Protein AF-A0A7C1PRI9-F1 (afdb_monomer_lite)

Secondary structure (DSSP, 8-state):
------------PPPPHHHHHHHHHHH----HHHHHHHTTS-HHHHHHHHHHHHHHHTTSS-----PPP----

Sequence (73 aa):
MRMNVKNPGPEIRKETIRQEIVSLLQDDTLSAQDISVEVDISEKEVYEHLYHIHRTMNRGDSKMRVIPSECRA

Foldseek 3Di:
DDDDPPDDPDDPDDDDLLVVLVVVVVVDDDDLVRSCVVSVHDSVVSVVSVVVNQVPQVVDPDHDDDDDDDDDD

Radius of gyration: 18.42 Å; chains: 1; bounding box: 49×57×30 Å

pLDDT: mean 85.56, std 13.7, range [42.25, 97.88]

Structure (mmCIF, N/CA/C/O backbone):
data_AF-A0A7C1PRI9-F1
#
_entry.id   AF-A0A7C1PRI9-F1
#
loop_
_atom_site.group_PDB
_atom_site.id
_atom_site.type_symbol
_atom_site.label_atom_id
_atom_site.label_alt_id
_atom_site.label_comp_id
_atom_site.label_asym_id
_atom_site.label_entity_id
_atom_site.label_seq_id
_atom_site.pdbx_PDB_ins_code
_atom_site.Cartn_x
_atom_site.Cartn_y
_atom_site.Cartn_z
_atom_site.occupancy
_atom_site.B_iso_or_equiv
_atom_site.auth_seq_id
_atom_site.auth_comp_id
_atom_site.auth_asym_id
_atom_site.auth_atom_id
_atom_site.pdbx_PDB_model_num
ATOM 1 N N . MET A 1 1 ? 30.747 -44.100 17.404 1.00 42.25 1 MET A N 1
ATOM 2 C CA . MET A 1 1 ? 30.782 -42.862 16.593 1.00 42.25 1 MET A CA 1
ATOM 3 C C . MET A 1 1 ? 29.663 -41.945 17.062 1.00 42.25 1 MET A C 1
ATOM 5 O O . MET A 1 1 ? 28.512 -42.349 17.001 1.00 42.25 1 MET A O 1
ATOM 9 N N . ARG A 1 2 ? 29.983 -40.765 17.607 1.00 49.56 2 ARG A N 1
ATOM 10 C CA . ARG A 1 2 ? 28.985 -39.754 17.991 1.00 49.56 2 ARG A CA 1
ATOM 11 C C . ARG A 1 2 ? 28.778 -38.826 16.797 1.00 49.56 2 ARG A C 1
ATOM 13 O O . ARG A 1 2 ? 29.697 -38.100 16.437 1.00 49.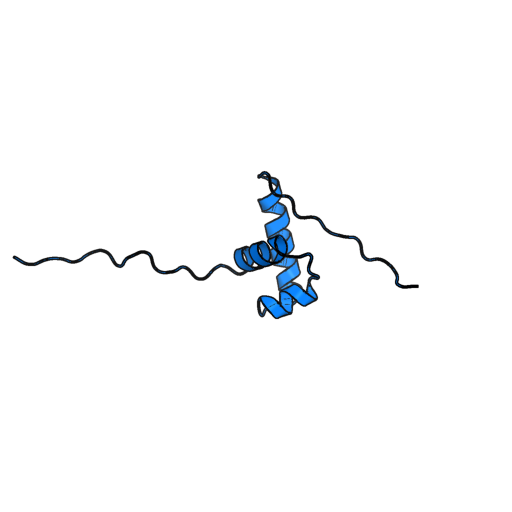56 2 ARG A O 1
ATOM 20 N N . MET A 1 3 ? 27.614 -38.893 16.159 1.00 52.66 3 MET A N 1
ATOM 21 C CA . MET A 1 3 ? 27.241 -37.945 15.111 1.00 52.66 3 MET A CA 1
ATOM 22 C C . MET A 1 3 ? 26.737 -36.667 15.783 1.00 52.66 3 MET A C 1
ATOM 24 O O . MET A 1 3 ? 25.646 -36.641 16.344 1.00 52.66 3 MET A O 1
ATOM 28 N N . ASN A 1 4 ? 27.558 -35.618 15.765 1.00 60.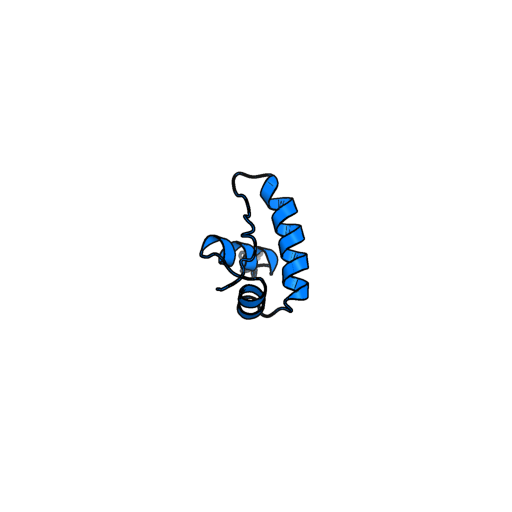28 4 ASN A N 1
ATOM 29 C CA . ASN A 1 4 ? 27.138 -34.275 16.145 1.00 60.28 4 ASN A CA 1
ATOM 30 C C . ASN A 1 4 ? 26.369 -33.668 14.964 1.00 60.28 4 ASN A C 1
ATOM 32 O O . ASN A 1 4 ? 26.976 -33.139 14.034 1.00 60.28 4 ASN A O 1
ATOM 36 N N . VAL A 1 5 ? 25.039 -33.741 14.991 1.00 61.44 5 VAL A N 1
ATOM 37 C CA . VAL A 1 5 ? 24.192 -33.040 14.017 1.00 61.44 5 VAL A CA 1
ATOM 38 C C . VAL A 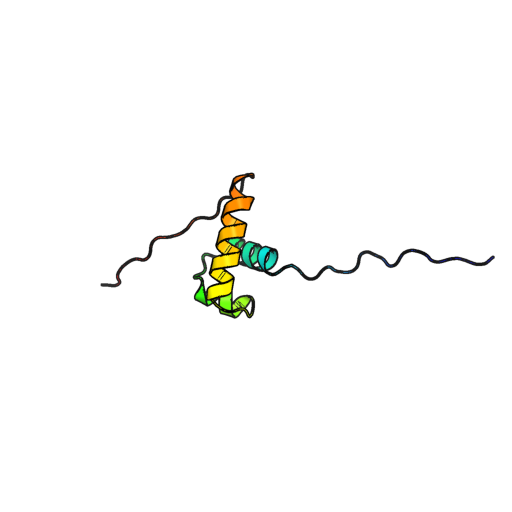1 5 ? 24.143 -31.563 14.411 1.00 61.44 5 VAL A C 1
ATOM 40 O O . VAL A 1 5 ? 23.318 -31.146 15.218 1.00 61.44 5 VAL A O 1
ATOM 43 N N . LYS A 1 6 ? 25.069 -30.762 13.877 1.00 64.75 6 LYS A N 1
ATOM 44 C CA . LYS A 1 6 ? 24.980 -29.297 13.893 1.00 64.75 6 LYS A CA 1
ATOM 45 C C . LYS A 1 6 ? 24.666 -28.808 12.486 1.00 64.75 6 LYS A C 1
ATOM 47 O O . LYS A 1 6 ? 25.596 -28.574 11.727 1.00 64.75 6 LYS A O 1
ATOM 52 N N . ASN A 1 7 ? 23.382 -28.655 12.172 1.00 65.25 7 ASN A N 1
ATOM 53 C CA . ASN A 1 7 ? 22.867 -27.475 11.472 1.00 65.25 7 ASN A CA 1
ATOM 54 C C . ASN A 1 7 ? 21.328 -27.547 11.455 1.00 65.25 7 ASN A C 1
ATOM 56 O O . ASN A 1 7 ? 20.798 -28.387 10.724 1.00 65.25 7 ASN A O 1
ATOM 60 N N . PRO A 1 8 ? 20.578 -26.745 12.235 1.00 62.91 8 PRO A N 1
ATOM 61 C CA . PRO A 1 8 ? 19.178 -26.542 11.889 1.00 62.91 8 PRO A CA 1
ATOM 62 C C . PRO A 1 8 ? 19.159 -25.937 10.477 1.00 62.91 8 PRO A C 1
ATOM 64 O O . PRO A 1 8 ? 19.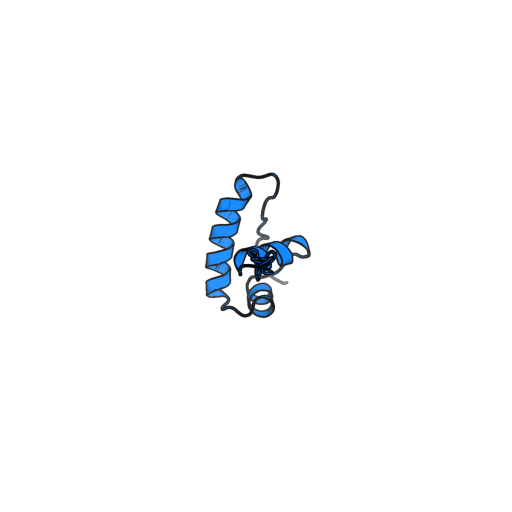910 -25.005 10.189 1.00 62.91 8 PRO A O 1
ATOM 67 N N . GLY A 1 9 ? 18.392 -26.544 9.567 1.00 67.44 9 GLY A N 1
ATOM 68 C CA . GLY A 1 9 ? 18.215 -26.041 8.202 1.00 67.44 9 GLY A CA 1
ATOM 69 C C . GLY A 1 9 ? 17.689 -24.598 8.192 1.00 67.44 9 GLY A C 1
ATOM 70 O O . GLY A 1 9 ? 17.353 -24.067 9.251 1.00 67.44 9 GLY A O 1
ATOM 71 N N . PRO A 1 10 ? 17.625 -23.936 7.024 1.00 68.12 10 PRO A N 1
ATOM 72 C CA . PRO A 1 10 ? 17.213 -22.540 6.960 1.00 68.12 10 PRO A CA 1
ATOM 73 C C . PRO A 1 10 ? 15.810 -22.388 7.557 1.00 68.12 10 PRO A C 1
ATOM 75 O O . PRO A 1 10 ? 14.839 -22.937 7.042 1.00 68.12 10 PRO A O 1
ATOM 78 N N . GLU A 1 11 ? 15.724 -21.673 8.675 1.00 66.06 11 GLU A N 1
ATOM 79 C CA . GLU A 1 11 ? 14.462 -21.293 9.296 1.00 66.06 11 GLU A CA 1
ATOM 80 C C . GLU A 1 11 ? 13.669 -20.462 8.279 1.00 66.06 11 GLU A C 1
ATOM 82 O O . GLU A 1 11 ? 14.210 -19.515 7.697 1.00 66.06 11 GLU A O 1
ATOM 87 N N . ILE A 1 12 ? 12.418 -20.849 8.008 1.00 67.69 12 ILE A N 1
ATOM 88 C CA . ILE A 1 12 ? 11.541 -20.118 7.089 1.00 67.69 12 ILE A CA 1
ATOM 89 C C . ILE A 1 12 ? 11.326 -18.734 7.700 1.00 67.69 12 ILE A C 1
ATOM 91 O O . ILE A 1 12 ? 10.600 -18.579 8.682 1.00 67.69 12 ILE A O 1
ATOM 95 N N . ARG A 1 13 ? 12.015 -17.726 7.162 1.00 66.94 13 ARG A N 1
ATOM 96 C CA . ARG A 1 13 ? 11.884 -16.350 7.633 1.00 66.94 13 ARG A CA 1
ATOM 97 C C . ARG A 1 13 ? 10.501 -15.864 7.234 1.00 66.94 13 ARG A C 1
ATOM 99 O O . ARG A 1 13 ? 10.205 -15.814 6.044 1.00 66.94 13 ARG A O 1
ATOM 106 N N . LYS A 1 14 ? 9.676 -15.505 8.220 1.00 73.31 14 LYS A N 1
ATOM 107 C CA . LYS A 1 14 ? 8.475 -14.711 7.951 1.00 73.31 14 LYS A CA 1
ATOM 108 C C . LYS A 1 14 ? 8.909 -13.440 7.225 1.00 73.31 14 LYS A C 1
ATOM 110 O O . LYS A 1 14 ? 9.920 -12.839 7.607 1.00 73.31 14 LYS A O 1
ATOM 115 N N . GLU A 1 15 ? 8.190 -13.079 6.169 1.00 75.69 15 GLU A N 1
ATOM 116 C CA . GLU A 1 15 ? 8.442 -11.824 5.475 1.00 75.69 15 GLU A CA 1
ATOM 117 C C . GLU A 1 15 ? 8.309 -10.659 6.455 1.00 75.69 15 GLU A C 1
ATOM 119 O O . GLU A 1 15 ? 7.532 -10.687 7.410 1.00 75.69 15 GLU A O 1
ATOM 124 N N . THR A 1 16 ? 9.142 -9.641 6.263 1.00 91.56 16 THR A N 1
ATOM 125 C CA . THR A 1 16 ? 8.948 -8.380 6.981 1.00 91.56 16 THR A CA 1
ATOM 126 C C . THR A 1 16 ? 7.775 -7.630 6.362 1.00 91.56 16 THR A C 1
ATOM 128 O O . THR A 1 16 ? 7.591 -7.708 5.151 1.00 91.56 16 THR A O 1
ATOM 131 N N . ILE A 1 17 ? 7.082 -6.800 7.143 1.00 94.62 17 ILE A N 1
ATOM 132 C CA . ILE A 1 17 ? 5.976 -5.954 6.655 1.00 94.62 17 ILE A CA 1
ATOM 133 C C . ILE A 1 17 ? 6.330 -5.210 5.355 1.00 94.62 17 ILE A C 1
ATOM 135 O O . ILE A 1 17 ? 5.544 -5.150 4.421 1.00 94.62 17 ILE A O 1
ATOM 139 N N . ARG A 1 18 ? 7.559 -4.686 5.226 1.00 93.00 18 ARG A N 1
ATOM 140 C CA . ARG A 1 18 ? 7.992 -4.011 3.987 1.00 93.00 18 ARG A CA 1
ATOM 141 C C . ARG A 1 18 ? 8.089 -4.942 2.778 1.00 93.00 18 ARG A C 1
ATOM 143 O O . ARG A 1 18 ? 7.875 -4.477 1.667 1.00 93.00 18 ARG A O 1
ATOM 150 N N . GLN A 1 19 ? 8.491 -6.196 2.974 1.00 92.00 19 GLN A N 1
ATOM 151 C CA . GLN A 1 19 ? 8.539 -7.184 1.891 1.00 92.00 19 GLN A CA 1
ATOM 152 C C . GLN A 1 19 ? 7.127 -7.571 1.471 1.00 92.00 19 GLN A C 1
ATOM 154 O O . GLN A 1 19 ? 6.849 -7.568 0.283 1.00 92.00 19 GLN A O 1
ATOM 159 N N . GLU A 1 20 ? 6.238 -7.777 2.438 1.00 94.81 20 GLU A N 1
ATOM 160 C CA . GLU A 1 20 ? 4.835 -8.106 2.191 1.00 94.81 20 GLU A CA 1
ATOM 161 C C . GLU A 1 20 ? 4.121 -6.990 1.409 1.00 94.81 20 GLU A C 1
ATOM 163 O O . GLU A 1 20 ? 3.532 -7.247 0.363 1.00 94.81 20 GLU A O 1
ATOM 168 N N . ILE A 1 21 ? 4.303 -5.722 1.807 1.00 95.19 21 ILE A N 1
ATOM 169 C CA . ILE A 1 21 ? 3.796 -4.557 1.056 1.00 95.19 21 ILE A CA 1
ATOM 170 C C . ILE A 1 21 ? 4.353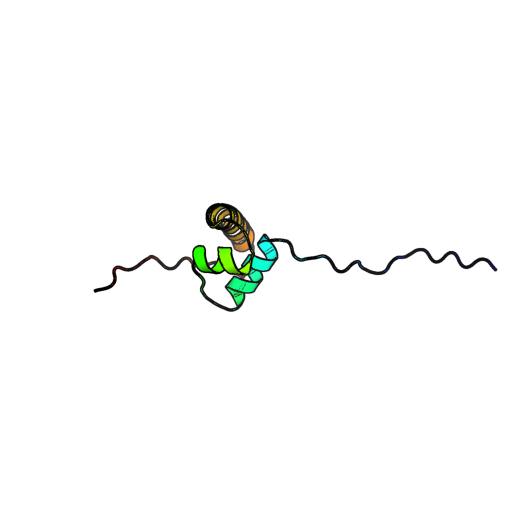 -4.521 -0.378 1.00 95.19 21 ILE A C 1
ATOM 172 O O . ILE A 1 21 ? 3.632 -4.195 -1.318 1.00 95.19 21 ILE A O 1
ATOM 176 N N . VAL A 1 22 ? 5.638 -4.836 -0.571 1.00 92.94 22 VAL A N 1
ATOM 177 C CA . VAL A 1 22 ? 6.253 -4.876 -1.910 1.00 92.94 22 VAL A CA 1
ATOM 178 C C . VAL A 1 22 ? 5.692 -6.024 -2.750 1.00 92.94 22 VAL A C 1
ATOM 180 O O . VAL A 1 22 ? 5.542 -5.853 -3.957 1.00 92.94 22 VAL A O 1
ATOM 183 N N . SER A 1 23 ? 5.390 -7.174 -2.151 1.00 92.94 23 SER A N 1
ATOM 184 C CA . SER A 1 23 ? 4.736 -8.295 -2.831 1.00 92.94 23 SER A CA 1
ATOM 185 C C . SER A 1 23 ? 3.328 -7.904 -3.287 1.00 92.94 23 SER A C 1
ATOM 187 O O . SER A 1 23 ? 3.037 -8.007 -4.474 1.00 92.94 23 SER A O 1
ATOM 189 N N . LEU A 1 24 ? 2.514 -7.317 -2.402 1.00 94.50 24 LEU A N 1
ATOM 190 C CA . LEU A 1 24 ? 1.164 -6.841 -2.736 1.00 94.50 24 LEU A CA 1
ATOM 191 C C . LEU A 1 24 ? 1.159 -5.832 -3.898 1.00 94.50 24 LEU A C 1
ATOM 193 O O . LEU A 1 24 ? 0.358 -5.937 -4.821 1.00 94.50 24 LEU A O 1
ATOM 197 N N . LEU A 1 25 ? 2.090 -4.872 -3.882 1.00 93.31 25 LEU A N 1
ATOM 198 C CA . LEU A 1 25 ? 2.190 -3.824 -4.906 1.00 93.31 25 LEU A CA 1
ATOM 199 C C . LEU A 1 25 ? 2.807 -4.286 -6.237 1.00 93.31 25 LEU A C 1
ATOM 201 O O . LEU A 1 25 ? 2.817 -3.518 -7.202 1.00 93.31 25 LEU A O 1
ATOM 205 N N . GLN A 1 26 ? 3.375 -5.493 -6.294 1.00 91.06 26 GLN A N 1
ATOM 206 C CA . GLN A 1 26 ? 3.785 -6.109 -7.561 1.00 91.06 26 GLN A CA 1
ATOM 207 C C . GLN A 1 26 ? 2.602 -6.744 -8.292 1.00 91.06 26 GLN A C 1
ATOM 209 O O . GLN A 1 26 ? 2.630 -6.798 -9.522 1.00 91.06 26 GLN A O 1
ATOM 214 N N . ASP A 1 27 ? 1.589 -7.181 -7.545 1.00 90.69 27 ASP A N 1
ATOM 215 C CA . ASP A 1 27 ? 0.418 -7.864 -8.086 1.00 90.69 27 ASP A CA 1
ATOM 216 C C . ASP A 1 27 ? -0.674 -6.875 -8.510 1.00 90.69 27 ASP A C 1
ATOM 218 O O . ASP A 1 27 ? -1.236 -7.023 -9.597 1.00 90.69 27 ASP A O 1
ATOM 222 N N . ASP A 1 28 ? -0.949 -5.845 -7.699 1.00 91.19 28 ASP A N 1
ATOM 223 C CA . ASP A 1 28 ? -1.989 -4.855 -8.001 1.00 91.19 28 ASP A CA 1
ATOM 224 C C . ASP A 1 28 ? -1.662 -3.439 -7.492 1.00 91.19 28 ASP A C 1
ATOM 226 O O . ASP A 1 28 ? -0.794 -3.208 -6.646 1.00 91.19 28 ASP A O 1
ATOM 230 N N . THR A 1 29 ? -2.383 -2.450 -8.018 1.00 93.75 29 THR A N 1
ATOM 231 C CA . THR A 1 29 ? -2.373 -1.083 -7.498 1.00 93.75 29 THR A CA 1
ATOM 232 C C . THR A 1 29 ? -3.345 -0.973 -6.332 1.00 93.75 29 THR A C 1
ATOM 234 O O . THR A 1 29 ? -4.556 -1.035 -6.519 1.00 93.75 29 THR A O 1
ATOM 237 N N . LEU A 1 30 ? -2.812 -0.732 -5.138 1.00 96.25 30 LEU A N 1
ATOM 238 C CA . LEU A 1 30 ? -3.591 -0.672 -3.903 1.00 96.25 30 LEU A CA 1
ATOM 239 C C . LEU A 1 30 ? -3.527 0.713 -3.258 1.00 96.25 30 LEU A C 1
ATOM 241 O O . LEU A 1 30 ? -2.510 1.412 -3.339 1.00 96.25 30 LEU A O 1
ATOM 245 N N . SER A 1 31 ? -4.610 1.109 -2.589 1.00 96.19 31 SER A N 1
ATOM 246 C CA . SER A 1 31 ? -4.597 2.279 -1.712 1.00 96.19 31 SER A CA 1
ATOM 247 C C . SER A 1 31 ? -3.915 1.959 -0.376 1.00 96.19 31 SER A C 1
ATOM 249 O O . SER A 1 31 ? -3.738 0.799 -0.006 1.00 96.19 31 SER A O 1
ATOM 251 N N . ALA A 1 32 ? -3.552 2.993 0.391 1.00 96.19 32 ALA A N 1
ATOM 252 C CA . ALA A 1 32 ? -2.995 2.799 1.733 1.00 96.19 32 ALA A CA 1
ATOM 253 C C . ALA A 1 32 ? -3.971 2.060 2.667 1.00 96.19 32 ALA A C 1
ATOM 255 O O . ALA A 1 32 ? -3.538 1.266 3.501 1.00 96.19 32 ALA A O 1
ATOM 256 N N . GLN A 1 33 ? -5.278 2.287 2.491 1.00 96.62 33 GLN A N 1
ATOM 257 C CA . GLN A 1 33 ? -6.320 1.587 3.233 1.00 96.62 33 GLN A CA 1
ATOM 258 C C . GLN A 1 33 ? -6.352 0.095 2.879 1.00 96.62 33 GLN A C 1
ATOM 260 O O . GLN A 1 33 ? -6.372 -0.729 3.789 1.00 96.62 33 GLN A O 1
ATOM 265 N N . ASP A 1 34 ? -6.301 -0.260 1.593 1.00 97.31 34 ASP A N 1
ATOM 266 C CA . ASP A 1 34 ? -6.308 -1.667 1.164 1.00 97.31 34 ASP A CA 1
ATOM 267 C C . ASP A 1 34 ? -5.094 -2.407 1.736 1.00 97.31 34 ASP A C 1
ATOM 269 O O . ASP A 1 34 ? -5.231 -3.458 2.355 1.00 97.31 34 ASP A O 1
ATOM 273 N N . ILE A 1 35 ? -3.911 -1.792 1.640 1.00 97.19 35 ILE A N 1
ATOM 274 C CA . ILE A 1 35 ? -2.678 -2.345 2.209 1.00 97.19 35 ILE A CA 1
ATOM 275 C C . ILE A 1 35 ? -2.831 -2.551 3.720 1.00 97.19 35 ILE A C 1
ATOM 277 O O . ILE A 1 35 ? -2.464 -3.606 4.219 1.00 97.19 35 ILE A O 1
ATOM 281 N N . SER A 1 36 ? -3.392 -1.581 4.451 1.00 97.88 36 SER A N 1
ATOM 282 C CA . SER A 1 36 ? -3.548 -1.679 5.911 1.00 97.88 36 SER A CA 1
ATOM 283 C C . SER A 1 36 ? -4.348 -2.910 6.345 1.00 97.88 36 SER A C 1
ATOM 285 O O . SER A 1 36 ? -4.013 -3.535 7.349 1.00 97.88 36 SER A O 1
ATOM 287 N N . VAL A 1 37 ? -5.361 -3.281 5.557 1.00 97.56 37 VAL A N 1
ATOM 288 C CA . VAL A 1 37 ? -6.195 -4.460 5.801 1.00 97.56 37 VAL A CA 1
ATOM 289 C C . VAL A 1 37 ? -5.431 -5.741 5.470 1.00 97.56 37 VAL A C 1
ATOM 291 O O . VAL A 1 37 ? -5.481 -6.682 6.255 1.00 97.56 37 VAL A O 1
ATOM 294 N N . GLU A 1 38 ? -4.705 -5.770 4.351 1.00 96.31 38 GLU A N 1
ATOM 295 C CA . GLU A 1 38 ? -3.977 -6.966 3.902 1.00 96.31 38 GLU A CA 1
ATOM 296 C C . GLU A 1 38 ? -2.782 -7.323 4.802 1.00 96.31 38 GLU A C 1
ATOM 298 O O . GLU A 1 38 ? -2.564 -8.498 5.080 1.00 96.31 38 GLU A O 1
ATOM 303 N N . VAL A 1 39 ? -2.028 -6.332 5.299 1.00 95.06 39 VAL A N 1
ATOM 304 C CA . VAL A 1 39 ? -0.856 -6.559 6.180 1.00 95.06 39 VAL A CA 1
ATOM 305 C C . VAL A 1 39 ? -1.140 -6.402 7.680 1.00 95.06 39 VAL A C 1
ATOM 307 O O . VAL A 1 39 ? -0.212 -6.487 8.482 1.00 95.06 39 VAL A O 1
ATOM 310 N N . ASP A 1 40 ? -2.398 -6.175 8.071 1.00 96.12 40 ASP A N 1
ATOM 311 C CA . ASP A 1 40 ? -2.848 -6.038 9.470 1.00 96.12 40 ASP A CA 1
ATOM 312 C C . ASP A 1 40 ? -2.039 -5.008 10.293 1.00 96.12 40 ASP A C 1
ATOM 314 O O . ASP A 1 40 ? -1.567 -5.266 11.404 1.00 96.12 40 ASP A O 1
ATOM 318 N N . ILE A 1 41 ? -1.860 -3.805 9.736 1.00 96.69 41 ILE A N 1
ATOM 319 C CA . ILE A 1 41 ? -1.226 -2.659 10.414 1.00 96.69 41 ILE A CA 1
ATOM 320 C C . ILE A 1 41 ? -2.078 -1.404 10.255 1.00 96.69 41 ILE A C 1
ATOM 322 O O . ILE A 1 41 ? -2.961 -1.332 9.405 1.00 96.69 41 ILE A O 1
ATOM 326 N N . SER A 1 42 ? -1.802 -0.358 11.035 1.00 97.81 42 SER A N 1
ATOM 327 C CA . SER A 1 42 ? -2.528 0.900 10.853 1.00 97.81 42 SER A CA 1
ATOM 328 C C . SER A 1 42 ? -2.177 1.577 9.521 1.00 97.81 42 SER A C 1
ATOM 330 O O . SER A 1 42 ? -1.024 1.572 9.092 1.00 97.81 42 SER A O 1
ATOM 332 N N . GLU A 1 43 ? -3.140 2.263 8.895 1.00 97.62 43 GLU A N 1
ATOM 333 C CA . GLU A 1 43 ? -2.896 3.036 7.661 1.00 97.62 43 GLU A CA 1
ATOM 334 C C . GLU A 1 43 ? -1.742 4.046 7.831 1.00 97.62 43 GLU A C 1
ATOM 336 O O . GLU A 1 43 ? -0.942 4.274 6.926 1.00 97.62 43 GLU A O 1
ATOM 341 N N . LYS A 1 44 ? -1.581 4.607 9.036 1.00 97.44 44 LYS A N 1
ATOM 342 C CA . LYS A 1 44 ? -0.451 5.483 9.370 1.00 97.44 44 LYS A CA 1
ATOM 343 C C . LYS A 1 44 ? 0.901 4.772 9.231 1.00 97.44 44 LYS A C 1
ATOM 345 O O . LYS A 1 44 ? 1.839 5.357 8.696 1.00 97.44 44 LYS A O 1
ATOM 350 N N . GLU A 1 45 ? 1.012 3.538 9.714 1.00 97.62 45 GLU A N 1
ATOM 351 C CA . GLU A 1 45 ? 2.230 2.729 9.581 1.00 97.62 45 GLU A CA 1
ATOM 352 C C . GLU A 1 45 ? 2.492 2.333 8.128 1.00 97.62 45 GLU A C 1
ATOM 354 O O . GLU A 1 45 ? 3.651 2.302 7.706 1.00 97.62 45 GLU A O 1
ATOM 359 N N . VAL A 1 46 ? 1.435 2.124 7.332 1.00 97.69 46 VAL A N 1
ATOM 360 C CA . VAL A 1 46 ? 1.566 1.919 5.883 1.00 97.69 46 VAL A CA 1
ATOM 361 C C . VAL A 1 46 ? 2.325 3.088 5.252 1.00 97.69 46 VAL A C 1
ATOM 363 O O . VAL A 1 46 ? 3.324 2.854 4.574 1.00 97.69 46 VAL A O 1
ATOM 366 N N . TYR A 1 47 ? 1.935 4.342 5.512 1.00 96.81 47 TYR A N 1
ATOM 367 C CA . TYR A 1 47 ? 2.629 5.510 4.943 1.00 96.81 47 TYR A CA 1
ATOM 368 C C . TYR A 1 47 ? 4.127 5.555 5.299 1.00 96.81 47 TYR A C 1
ATOM 370 O O . TYR A 1 47 ? 4.955 5.833 4.425 1.00 96.81 47 TYR A O 1
ATOM 378 N N . GLU A 1 48 ? 4.498 5.233 6.541 1.00 96.75 48 GLU A N 1
ATOM 379 C CA . GLU A 1 48 ? 5.906 5.158 6.970 1.00 96.75 48 GLU A CA 1
ATOM 380 C C . GLU A 1 48 ? 6.675 4.065 6.206 1.00 96.75 48 GLU A C 1
ATOM 382 O O . GLU A 1 48 ? 7.802 4.271 5.736 1.00 96.75 48 GLU A O 1
ATOM 387 N N . HIS A 1 49 ? 6.065 2.894 6.012 1.00 96.19 49 HIS A N 1
ATOM 388 C CA . HIS A 1 49 ? 6.675 1.817 5.236 1.00 96.19 49 HIS A CA 1
ATOM 389 C C . HIS A 1 49 ? 6.810 2.163 3.752 1.00 96.19 49 HIS A C 1
ATOM 391 O O . HIS A 1 49 ? 7.887 1.941 3.187 1.00 96.19 49 HIS A O 1
ATOM 397 N N . LEU A 1 50 ? 5.787 2.761 3.134 1.00 95.12 50 LEU A N 1
ATOM 398 C CA . LEU A 1 50 ? 5.830 3.210 1.739 1.00 95.12 50 LEU A CA 1
ATOM 399 C C . LEU A 1 50 ? 6.934 4.251 1.518 1.00 95.12 50 LEU A C 1
ATOM 401 O O . LEU A 1 50 ? 7.661 4.167 0.526 1.00 95.12 50 LEU A O 1
ATOM 405 N N . TYR A 1 51 ? 7.143 5.176 2.463 1.00 94.06 51 TYR A N 1
ATOM 406 C CA . TYR A 1 51 ? 8.255 6.133 2.407 1.00 94.06 51 TYR A CA 1
ATOM 407 C C . TYR A 1 51 ? 9.614 5.424 2.313 1.00 94.06 51 TYR A C 1
ATOM 409 O O . TYR A 1 51 ? 10.457 5.756 1.469 1.00 94.06 51 TYR A O 1
ATOM 417 N N . HIS A 1 52 ? 9.834 4.415 3.159 1.00 93.12 52 HIS A N 1
ATOM 418 C CA . HIS A 1 52 ? 11.075 3.647 3.146 1.00 93.12 52 HIS A CA 1
ATOM 419 C C . HIS A 1 52 ? 11.243 2.819 1.872 1.00 93.12 52 HIS A C 1
ATOM 421 O O . HIS A 1 52 ? 12.336 2.824 1.302 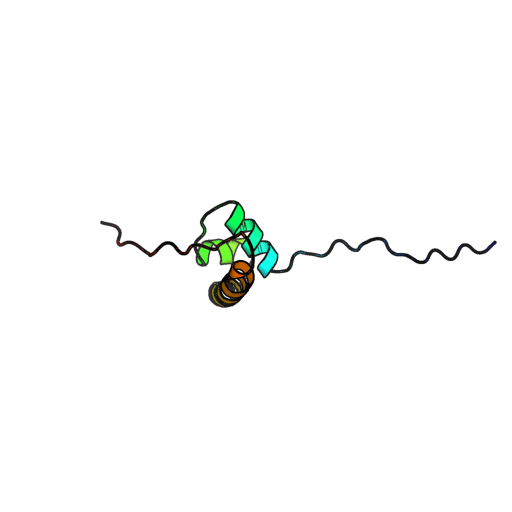1.00 93.12 52 HIS A O 1
ATOM 427 N N . ILE A 1 53 ? 10.180 2.154 1.415 1.00 92.06 53 ILE A N 1
ATOM 428 C CA . ILE A 1 53 ? 10.173 1.353 0.185 1.00 92.06 53 ILE A CA 1
ATOM 429 C C . ILE A 1 53 ? 10.523 2.232 -1.017 1.00 92.06 53 ILE A C 1
ATOM 431 O O . ILE A 1 53 ? 11.464 1.922 -1.750 1.00 92.06 53 ILE A O 1
ATOM 435 N N . HIS A 1 54 ? 9.853 3.377 -1.168 1.00 90.81 54 HIS A N 1
ATOM 436 C CA . HIS A 1 54 ? 10.114 4.329 -2.248 1.00 90.81 54 HIS A CA 1
ATOM 437 C C . HIS A 1 54 ? 11.578 4.804 -2.250 1.00 90.81 54 HIS A C 1
ATOM 439 O O . HIS A 1 54 ? 12.222 4.886 -3.299 1.00 90.81 54 HIS A O 1
ATOM 445 N N . ARG A 1 55 ? 12.156 5.057 -1.066 1.00 88.88 55 ARG A N 1
ATOM 446 C CA . ARG A 1 55 ? 13.561 5.471 -0.931 1.00 88.88 55 ARG A CA 1
ATOM 447 C C . ARG A 1 55 ? 14.552 4.379 -1.338 1.00 88.88 55 ARG A C 1
ATOM 449 O O . ARG A 1 55 ? 15.617 4.708 -1.865 1.00 88.88 55 ARG A O 1
ATOM 456 N N . THR A 1 56 ? 14.256 3.108 -1.068 1.00 85.50 56 THR A N 1
ATOM 457 C CA . THR A 1 56 ? 15.182 2.000 -1.352 1.00 85.50 56 THR A CA 1
ATOM 458 C C . THR A 1 56 ? 15.015 1.410 -2.749 1.00 85.50 56 THR A C 1
ATOM 460 O O . THR A 1 56 ? 16.020 1.025 -3.342 1.00 85.50 56 THR A O 1
ATOM 463 N N . MET A 1 57 ? 13.797 1.379 -3.302 1.00 82.06 57 MET A N 1
ATOM 464 C CA . MET A 1 57 ? 13.527 0.821 -4.637 1.00 82.06 57 MET A CA 1
ATOM 465 C C . MET A 1 57 ? 14.152 1.640 -5.769 1.00 82.06 57 MET A C 1
ATOM 467 O O . MET A 1 57 ? 14.631 1.062 -6.737 1.00 82.06 57 MET A O 1
ATOM 471 N N . ASN A 1 58 ? 14.286 2.961 -5.609 1.00 68.50 58 ASN A N 1
ATOM 472 C CA . ASN A 1 58 ? 14.897 3.837 -6.622 1.00 68.50 58 ASN A CA 1
ATOM 473 C C . ASN A 1 58 ? 16.389 3.559 -6.914 1.00 68.50 58 ASN A C 1
ATOM 475 O O . ASN A 1 58 ? 16.995 4.263 -7.720 1.00 68.50 58 ASN A O 1
ATOM 479 N N . ARG A 1 59 ? 17.002 2.567 -6.256 1.00 70.38 59 ARG A N 1
ATOM 480 C CA . ARG A 1 59 ? 18.373 2.109 -6.519 1.00 70.38 59 ARG A CA 1
ATOM 481 C C . ARG A 1 59 ? 18.450 0.902 -7.467 1.00 70.38 59 ARG A C 1
ATOM 483 O O . ARG A 1 59 ? 19.562 0.513 -7.805 1.00 70.38 59 ARG A O 1
ATOM 490 N N . GLY A 1 60 ? 17.317 0.315 -7.865 1.00 69.06 60 GLY A N 1
ATOM 491 C CA . GLY A 1 60 ? 17.234 -0.816 -8.801 1.00 69.06 60 GLY A CA 1
ATOM 492 C C . GLY A 1 60 ? 16.335 -0.532 -10.012 1.00 69.06 60 GLY A C 1
ATOM 493 O O . GLY A 1 60 ? 15.927 0.607 -10.237 1.00 69.06 60 GLY A O 1
ATOM 494 N N . ASP A 1 61 ? 16.014 -1.574 -10.784 1.00 73.75 61 ASP A N 1
ATOM 495 C CA . ASP A 1 61 ? 15.199 -1.471 -12.010 1.00 73.75 61 ASP A CA 1
ATOM 496 C C . ASP A 1 61 ? 13.689 -1.313 -11.743 1.00 73.75 61 ASP A C 1
ATOM 498 O O . ASP A 1 61 ? 12.922 -0.936 -12.632 1.00 73.75 61 ASP A O 1
ATOM 502 N N . SER A 1 62 ? 13.248 -1.564 -10.508 1.00 77.69 62 SER A N 1
ATOM 503 C CA . SER A 1 62 ? 11.846 -1.462 -10.098 1.00 77.69 62 SER A CA 1
ATOM 504 C C . SER A 1 62 ? 11.537 -0.080 -9.522 1.00 77.69 62 SER A C 1
ATOM 506 O O . SER A 1 62 ? 12.222 0.400 -8.621 1.00 77.69 62 SER A O 1
ATOM 508 N N . LYS A 1 63 ? 10.462 0.552 -10.005 1.00 83.81 63 LYS A N 1
ATOM 509 C CA . LYS A 1 63 ? 10.004 1.868 -9.535 1.00 83.81 63 LYS A CA 1
ATOM 510 C C . LYS A 1 63 ? 8.593 1.775 -8.985 1.00 83.81 63 LYS A C 1
ATOM 512 O O . LYS A 1 63 ? 7.700 1.273 -9.660 1.00 83.81 63 LYS A O 1
ATOM 517 N N . MET A 1 64 ? 8.394 2.334 -7.801 1.00 88.75 64 MET A N 1
ATOM 518 C CA . MET A 1 64 ? 7.067 2.530 -7.232 1.00 88.75 64 MET A CA 1
ATOM 519 C C . MET A 1 64 ? 6.417 3.761 -7.879 1.00 88.75 64 MET A C 1
ATOM 521 O O . MET A 1 64 ? 7.052 4.812 -7.985 1.00 88.75 64 MET A O 1
ATOM 525 N N . ARG A 1 65 ? 5.164 3.639 -8.325 1.00 90.38 65 ARG A N 1
ATOM 526 C CA . ARG A 1 65 ? 4.378 4.755 -8.874 1.00 90.38 65 ARG A CA 1
ATOM 527 C C . ARG A 1 65 ? 3.265 5.126 -7.905 1.00 90.38 65 ARG A C 1
ATOM 529 O O . ARG A 1 65 ? 2.630 4.248 -7.337 1.00 90.38 65 ARG A O 1
ATOM 536 N N . VAL A 1 66 ? 3.022 6.424 -7.758 1.00 90.88 66 VAL A N 1
ATOM 537 C CA . VAL A 1 66 ? 1.884 6.959 -7.003 1.00 90.88 66 VAL A CA 1
ATOM 538 C C . VAL A 1 66 ? 0.908 7.552 -8.007 1.00 90.88 66 VAL A C 1
ATOM 540 O O . VAL A 1 66 ? 1.294 8.418 -8.795 1.00 90.88 66 VAL A O 1
ATOM 543 N N . ILE A 1 67 ? -0.332 7.068 -7.999 1.00 91.69 67 ILE A N 1
ATOM 544 C CA . ILE A 1 67 ? -1.406 7.605 -8.837 1.00 91.69 67 ILE A CA 1
ATOM 545 C C . ILE A 1 67 ? -2.066 8.756 -8.066 1.00 91.69 67 ILE A C 1
ATOM 547 O O . ILE A 1 67 ? -2.493 8.541 -6.930 1.00 91.69 67 ILE A O 1
ATOM 551 N N . PRO A 1 68 ? -2.119 9.977 -8.627 1.00 90.50 68 PRO A N 1
ATOM 552 C CA . PRO A 1 68 ? -2.811 11.089 -7.991 1.00 90.50 68 PRO A CA 1
ATOM 553 C C . PRO A 1 68 ? -4.293 10.776 -7.787 1.00 90.50 68 PRO A C 1
ATOM 555 O O . PRO A 1 68 ? -4.932 10.177 -8.647 1.00 90.50 68 PRO A O 1
ATOM 558 N N . SER A 1 69 ? -4.848 11.224 -6.668 1.00 88.19 69 SER A N 1
ATOM 559 C CA . SER A 1 69 ? -6.281 11.110 -6.416 1.00 88.19 69 SER A CA 1
ATOM 560 C C . SER A 1 69 ? -7.074 11.994 -7.381 1.00 88.19 69 SER A C 1
ATOM 562 O O . SER A 1 69 ? -6.712 13.149 -7.610 1.00 88.19 69 SER A O 1
ATOM 564 N N . GLU A 1 70 ? -8.190 11.478 -7.891 1.00 91.94 70 GLU A N 1
ATOM 565 C CA . GLU A 1 70 ? -9.094 12.207 -8.786 1.00 91.94 70 GLU A CA 1
ATOM 566 C C . GLU A 1 70 ? -10.455 12.445 -8.118 1.00 91.94 70 GLU A C 1
ATOM 568 O O . GLU A 1 70 ? -10.948 11.618 -7.344 1.00 91.94 70 GLU A O 1
ATOM 573 N N . CYS A 1 71 ? -11.083 13.585 -8.417 1.00 94.19 71 CYS A N 1
ATOM 574 C CA . CYS A 1 71 ? -12.460 13.843 -8.005 1.00 94.19 71 CYS A CA 1
ATOM 575 C C . CYS A 1 71 ? -13.415 12.963 -8.817 1.00 94.19 71 CYS A C 1
ATOM 577 O O . CYS A 1 71 ? -13.317 12.895 -10.040 1.00 94.19 71 CYS A O 1
ATOM 579 N N . ARG A 1 72 ? -14.378 12.330 -8.144 1.00 88.81 72 ARG A N 1
ATOM 580 C CA . ARG A 1 72 ? -15.477 11.628 -8.815 1.00 88.81 72 ARG A CA 1
ATOM 581 C C . ARG A 1 72 ? -16.552 12.653 -9.193 1.00 88.81 72 ARG A C 1
ATOM 583 O O . ARG A 1 72 ? -16.866 13.510 -8.368 1.00 88.81 72 ARG A O 1
ATOM 590 N N . ALA A 1 73 ? -17.029 12.590 -10.436 1.00 82.81 73 ALA A N 1
ATOM 591 C CA . ALA A 1 73 ? -18.084 13.461 -10.961 1.00 82.81 73 ALA A CA 1
ATOM 592 C C . ALA A 1 73 ? -19.453 13.159 -10.337 1.00 82.81 73 ALA A C 1
ATOM 594 O O . ALA A 1 73 ? -19.688 11.978 -9.985 1.00 82.81 73 ALA A O 1
#